Protein AF-A0A936EBN0-F1 (afdb_monomer_lite)

Radius of gyration: 25.32 Å; chains: 1; bounding box: 47×94×33 Å

Foldseek 3Di:
DDDDDDDDDDDDPPPPPPPPPPPPDPDQPPVRDDPPFVVQLVQFDDWDDPVRVVVVVVVVDQDDPPDPLVVVQVVQDDPPKIKTWGWDDPVCVVVQATWTWIFIADPNTTDDTDTRDGD

Structure (mmCIF, N/CA/C/O backbone):
data_AF-A0A936EBN0-F1
#
_entry.id   AF-A0A936EBN0-F1
#
loop_
_atom_site.group_PDB
_atom_site.id
_atom_site.type_symbol
_atom_site.label_atom_id
_atom_site.label_alt_id
_atom_site.label_comp_id
_atom_site.label_asym_id
_atom_site.label_entity_id
_atom_site.label_seq_id
_atom_site.pdbx_PDB_ins_code
_atom_site.Cartn_x
_atom_site.Cartn_y
_atom_site.Cartn_z
_atom_site.occupancy
_atom_site.B_iso_or_equiv
_atom_site.auth_seq_id
_atom_site.auth_comp_id
_atom_site.auth_asym_id
_atom_site.auth_atom_id
_atom_site.pdbx_PDB_model_num
ATOM 1 N N . MET A 1 1 ? 30.561 -78.369 3.655 1.00 36.91 1 MET A N 1
ATOM 2 C CA . MET A 1 1 ? 31.876 -78.104 3.027 1.00 36.91 1 MET A CA 1
ATOM 3 C C . MET A 1 1 ? 31.670 -76.988 2.008 1.00 36.91 1 MET A C 1
ATOM 5 O O . MET A 1 1 ? 30.814 -77.171 1.161 1.00 36.91 1 MET A O 1
ATOM 9 N N . LYS A 1 2 ? 32.122 -75.760 2.336 1.00 40.88 2 LYS A N 1
ATOM 10 C CA . LYS A 1 2 ? 33.080 -74.904 1.575 1.00 40.88 2 LYS A CA 1
ATOM 11 C C . LYS A 1 2 ? 32.606 -74.635 0.127 1.00 40.88 2 LYS A C 1
ATOM 13 O O . LYS A 1 2 ? 32.434 -75.592 -0.604 1.00 40.88 2 LYS A O 1
ATOM 18 N N . HIS A 1 3 ? 32.317 -73.422 -0.355 1.00 41.34 3 HIS A N 1
ATOM 19 C CA . HIS A 1 3 ? 33.053 -72.139 -0.394 1.00 41.34 3 HIS A CA 1
ATOM 20 C C . HIS A 1 3 ? 32.012 -71.011 -0.676 1.00 41.34 3 HIS A C 1
ATOM 22 O O . HIS A 1 3 ? 31.037 -71.288 -1.361 1.00 41.34 3 HIS A O 1
ATOM 28 N N . ALA A 1 4 ? 31.987 -69.795 -0.109 1.00 45.34 4 ALA A N 1
ATOM 29 C CA . ALA A 1 4 ? 32.961 -68.694 -0.030 1.00 45.34 4 ALA A CA 1
ATOM 30 C C . ALA A 1 4 ? 33.430 -68.136 -1.395 1.00 45.34 4 ALA A C 1
ATOM 32 O O . ALA A 1 4 ? 34.322 -68.727 -1.996 1.00 45.34 4 ALA A O 1
ATOM 33 N N . SER A 1 5 ? 32.879 -66.991 -1.840 1.00 44.19 5 SER A N 1
ATOM 34 C CA . SER A 1 5 ? 33.605 -65.793 -2.351 1.00 44.19 5 SER A CA 1
ATOM 35 C C . SER A 1 5 ? 32.622 -64.784 -2.996 1.00 44.19 5 SER A C 1
ATOM 37 O O . SER A 1 5 ? 31.893 -65.181 -3.893 1.00 44.19 5 SER A O 1
ATOM 39 N N . THR A 1 6 ? 32.345 -63.588 -2.455 1.00 44.34 6 THR A N 1
ATOM 40 C CA . THR A 1 6 ? 33.092 -62.296 -2.416 1.00 44.34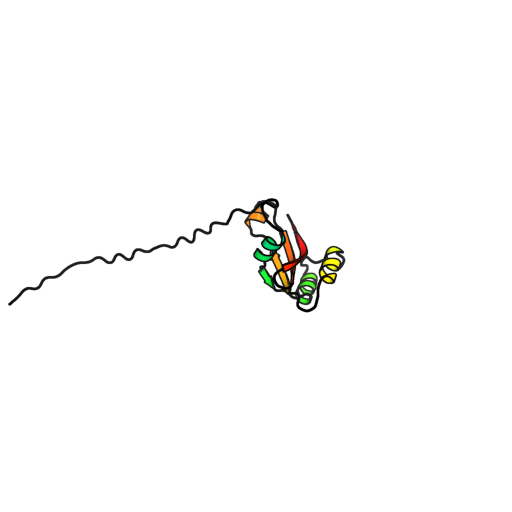 6 THR A CA 1
ATOM 41 C C . THR A 1 6 ? 32.954 -61.433 -3.693 1.00 44.34 6 THR A C 1
ATOM 43 O O . THR A 1 6 ? 33.241 -61.912 -4.783 1.00 44.34 6 THR A O 1
ATOM 46 N N . LEU A 1 7 ? 32.677 -60.127 -3.476 1.00 45.25 7 LEU A N 1
ATOM 47 C CA . LEU A 1 7 ? 32.849 -58.943 -4.362 1.00 45.25 7 LEU A CA 1
ATOM 48 C C . LEU A 1 7 ? 31.709 -58.718 -5.389 1.00 45.25 7 LEU A C 1
ATOM 50 O O . LEU A 1 7 ? 31.187 -59.670 -5.935 1.00 45.25 7 LEU A O 1
ATOM 54 N N . PHE A 1 8 ? 31.235 -57.515 -5.732 1.00 38.44 8 PHE A N 1
ATOM 55 C CA . PHE A 1 8 ? 31.732 -56.149 -5.563 1.00 38.44 8 PHE A CA 1
ATOM 56 C C . PHE A 1 8 ? 30.578 -55.161 -5.858 1.00 38.44 8 PHE A C 1
ATOM 58 O O . PHE A 1 8 ? 29.776 -55.411 -6.747 1.00 38.44 8 PHE A O 1
ATOM 65 N N . SER A 1 9 ? 30.548 -54.039 -5.135 1.00 41.44 9 SER A N 1
ATOM 66 C CA . SER A 1 9 ? 30.326 -52.673 -5.644 1.00 41.44 9 SER A CA 1
ATOM 67 C C . SER A 1 9 ? 29.261 -52.419 -6.733 1.00 41.44 9 SER A C 1
ATOM 69 O O . SER A 1 9 ? 29.458 -52.773 -7.888 1.00 41.44 9 SER A O 1
ATOM 71 N N . LEU A 1 10 ? 28.223 -51.635 -6.415 1.00 45.28 10 LEU A N 1
ATOM 72 C CA . LEU A 1 10 ? 28.119 -50.259 -6.931 1.00 45.28 10 LEU A CA 1
ATOM 73 C C . LEU A 1 10 ? 26.966 -49.505 -6.246 1.00 45.28 10 LEU A C 1
ATOM 75 O O . LEU A 1 10 ? 25.785 -49.768 -6.464 1.00 45.28 10 LEU A O 1
ATOM 79 N N . LEU A 1 11 ? 27.342 -48.519 -5.436 1.00 47.28 11 LEU A N 1
ATOM 80 C CA . LEU A 1 11 ? 26.502 -47.386 -5.070 1.00 47.28 11 LEU A CA 1
ATOM 81 C C . LEU A 1 11 ? 26.192 -46.578 -6.342 1.00 47.28 11 LEU A C 1
ATOM 83 O O . LEU A 1 11 ? 27.085 -45.930 -6.880 1.00 47.28 11 LEU A O 1
ATOM 87 N N . LEU A 1 12 ? 24.937 -46.564 -6.797 1.00 45.25 12 LEU A N 1
ATOM 88 C CA . LEU A 1 12 ? 24.422 -45.461 -7.613 1.00 45.25 12 LEU A CA 1
ATOM 89 C C . LEU A 1 12 ? 23.545 -44.569 -6.736 1.00 45.25 12 LEU A C 1
ATOM 91 O O . LEU A 1 12 ? 22.320 -44.649 -6.725 1.00 45.25 12 LEU A O 1
ATOM 95 N N . THR A 1 13 ? 24.202 -43.672 -6.008 1.00 48.56 13 THR A N 1
ATOM 96 C CA . THR A 1 13 ? 23.609 -42.393 -5.622 1.00 48.56 13 THR A CA 1
ATOM 97 C C . THR A 1 13 ? 23.408 -41.575 -6.893 1.00 48.56 13 THR A C 1
ATOM 99 O O . THR A 1 13 ? 24.304 -40.849 -7.328 1.00 48.56 13 THR A O 1
ATOM 102 N N . VAL A 1 14 ? 22.235 -41.698 -7.514 1.00 51.22 14 VAL A N 1
ATOM 103 C CA . VAL A 1 14 ? 21.795 -40.712 -8.502 1.00 51.22 14 VAL A CA 1
ATOM 104 C C . VAL A 1 14 ? 21.440 -39.453 -7.725 1.00 51.22 14 VAL A C 1
ATOM 106 O O . VAL A 1 14 ? 20.347 -39.300 -7.185 1.00 51.22 14 VAL A O 1
ATOM 109 N N . SER A 1 15 ? 22.437 -38.576 -7.636 1.00 46.31 15 SER A N 1
ATOM 110 C CA . SER A 1 15 ? 22.284 -37.163 -7.333 1.00 46.31 15 SER A CA 1
ATOM 111 C C . SER A 1 15 ? 21.301 -36.570 -8.339 1.00 46.31 15 SER A C 1
ATOM 113 O O . SER A 1 15 ? 21.664 -36.211 -9.460 1.00 46.31 15 SER A O 1
ATOM 115 N N . CYS A 1 16 ? 20.027 -36.512 -7.963 1.00 31.80 16 CYS A N 1
ATOM 116 C CA . CYS A 1 16 ? 19.073 -35.672 -8.657 1.00 31.80 16 CYS A CA 1
ATOM 117 C C . CYS A 1 16 ? 19.295 -34.257 -8.124 1.00 31.80 16 CYS A C 1
ATOM 119 O O . CYS A 1 16 ? 18.675 -33.829 -7.151 1.00 31.80 16 CYS A O 1
ATOM 121 N N . CYS A 1 17 ? 20.250 -33.552 -8.736 1.00 32.91 17 CYS A N 1
ATOM 122 C CA . CYS A 1 17 ? 20.295 -32.101 -8.696 1.00 32.91 17 CYS A CA 1
ATOM 123 C C . CYS A 1 17 ? 18.933 -31.602 -9.184 1.00 32.91 17 CYS A C 1
ATOM 125 O O . CYS A 1 17 ? 18.702 -31.483 -10.387 1.00 32.91 17 CYS A O 1
ATOM 127 N N . ALA A 1 18 ? 18.022 -31.323 -8.253 1.00 42.44 18 ALA A N 1
ATOM 128 C CA . ALA A 1 18 ? 16.884 -30.468 -8.513 1.00 42.44 18 ALA A CA 1
ATOM 129 C C . ALA A 1 18 ? 17.455 -29.079 -8.803 1.00 42.44 18 ALA A C 1
ATOM 131 O O . ALA A 1 18 ? 17.602 -28.234 -7.922 1.00 42.44 18 ALA A O 1
ATOM 132 N N . VAL A 1 19 ? 17.835 -28.867 -10.063 1.00 43.41 19 VAL A N 1
ATOM 133 C CA . VAL A 1 19 ? 17.939 -27.541 -10.647 1.00 43.41 19 VAL A CA 1
ATOM 134 C C . VAL A 1 19 ? 16.536 -26.975 -10.514 1.00 43.41 19 VAL A C 1
ATOM 136 O O . VAL A 1 19 ? 15.652 -27.252 -11.324 1.00 43.41 19 VAL A O 1
ATOM 139 N N . VAL A 1 20 ? 16.311 -26.228 -9.433 1.00 43.81 20 VAL A N 1
ATOM 140 C CA . VAL A 1 20 ? 15.206 -25.287 -9.328 1.00 43.81 20 VAL A CA 1
ATOM 141 C C . VAL A 1 20 ? 15.473 -24.282 -10.433 1.00 43.81 20 VAL A C 1
ATOM 143 O O . VAL A 1 20 ? 16.158 -23.278 -10.258 1.00 43.81 20 VAL A O 1
ATOM 146 N N . SER A 1 21 ? 15.011 -24.622 -11.631 1.00 37.09 21 SER A N 1
ATOM 147 C CA . SER A 1 21 ? 14.927 -23.684 -12.719 1.00 37.09 21 SER A CA 1
ATOM 148 C C . SER A 1 21 ? 13.898 -22.669 -12.256 1.00 37.09 21 SER A C 1
ATOM 150 O O . SER A 1 21 ? 12.692 -22.909 -12.313 1.00 37.09 21 SER A O 1
ATOM 152 N N . CYS A 1 22 ? 14.394 -21.566 -11.700 1.00 32.72 22 CYS A N 1
ATOM 153 C CA . CYS A 1 22 ? 13.645 -20.353 -11.439 1.00 32.72 22 CYS A CA 1
ATOM 154 C C . CYS A 1 22 ? 13.161 -19.822 -12.792 1.00 32.72 22 CYS A C 1
ATOM 156 O O . CYS A 1 22 ? 13.697 -18.851 -13.317 1.00 32.72 22 CYS A O 1
ATOM 158 N N . HIS A 1 23 ? 12.173 -20.487 -13.390 1.00 35.72 23 HIS A N 1
ATOM 159 C CA . HIS A 1 23 ? 11.410 -19.943 -14.493 1.00 35.72 23 HIS A CA 1
ATOM 160 C C . HIS A 1 23 ? 10.679 -18.738 -13.915 1.00 35.72 23 HIS A C 1
ATOM 162 O O . HIS A 1 23 ? 9.620 -18.853 -13.291 1.00 35.72 23 HIS A O 1
ATOM 168 N N . ALA A 1 24 ? 11.298 -17.569 -14.068 1.00 45.03 24 ALA A N 1
ATOM 169 C CA . ALA A 1 24 ? 10.598 -16.309 -13.991 1.00 45.03 24 ALA A CA 1
ATOM 170 C C . ALA A 1 24 ? 9.453 -16.424 -14.998 1.00 45.03 24 ALA A C 1
ATOM 172 O O . ALA A 1 24 ? 9.672 -16.381 -16.206 1.00 45.03 24 ALA A O 1
ATOM 173 N N . LYS A 1 25 ? 8.244 -16.696 -14.491 1.00 46.16 25 LYS A N 1
ATOM 174 C CA . LYS A 1 25 ? 7.042 -16.744 -15.321 1.00 46.16 25 LYS A CA 1
ATOM 175 C C . LYS A 1 25 ? 7.010 -15.449 -16.140 1.00 46.16 25 LYS A C 1
ATOM 177 O O . LYS A 1 25 ? 7.300 -14.399 -15.550 1.00 46.16 25 LYS A O 1
ATOM 182 N N . PRO A 1 26 ? 6.708 -15.521 -17.448 1.00 48.25 26 PRO A N 1
ATOM 183 C CA . PRO A 1 26 ? 6.668 -14.342 -18.298 1.00 48.25 26 PRO A CA 1
ATOM 184 C C . PRO A 1 26 ? 5.812 -13.273 -17.624 1.00 48.25 26 PRO A C 1
ATOM 186 O O . PRO A 1 26 ? 4.776 -13.580 -17.028 1.00 48.25 26 PRO A O 1
ATOM 189 N N . VAL A 1 27 ? 6.320 -12.041 -17.629 1.00 54.38 27 VAL A N 1
ATOM 190 C CA . VAL A 1 27 ? 5.610 -10.888 -17.083 1.00 54.38 27 VAL A CA 1
ATOM 191 C C . VAL A 1 27 ? 4.342 -10.726 -17.916 1.00 54.38 27 VAL A C 1
ATOM 193 O O . VAL A 1 27 ? 4.470 -10.450 -19.107 1.00 54.38 27 VAL A O 1
ATOM 196 N N . PRO A 1 28 ? 3.145 -10.935 -17.343 1.00 55.22 28 PRO A N 1
ATOM 197 C CA . PRO A 1 28 ? 1.923 -10.744 -18.103 1.00 55.22 28 PRO A CA 1
ATOM 198 C C . PRO A 1 28 ? 1.802 -9.257 -18.442 1.00 55.22 28 PRO A C 1
ATOM 200 O O . PRO A 1 28 ? 2.064 -8.397 -17.594 1.00 55.22 28 PRO A O 1
ATOM 203 N N . THR A 1 29 ? 1.461 -8.947 -19.689 1.00 51.25 29 THR A N 1
ATOM 204 C CA . THR A 1 29 ? 1.219 -7.561 -20.098 1.00 51.25 29 THR A CA 1
ATOM 205 C C . THR A 1 29 ? -0.066 -7.041 -19.449 1.00 51.25 29 THR A C 1
ATOM 207 O O . THR A 1 29 ? -0.934 -7.821 -19.057 1.00 51.25 29 THR A O 1
ATOM 210 N N . ARG A 1 30 ? -0.227 -5.712 -19.349 1.00 46.59 30 ARG A N 1
ATOM 211 C CA . ARG A 1 30 ? -1.421 -5.070 -18.754 1.00 46.59 30 ARG A CA 1
ATOM 212 C C . ARG A 1 30 ? -2.747 -5.549 -19.376 1.00 46.59 30 ARG A C 1
ATOM 214 O O . ARG A 1 30 ? -3.776 -5.475 -18.723 1.00 46.59 30 ARG A O 1
ATOM 221 N N . ALA A 1 31 ? -2.720 -6.049 -20.613 1.00 41.66 31 ALA A N 1
ATOM 222 C CA . ALA A 1 31 ? -3.890 -6.567 -21.322 1.00 41.66 31 ALA A CA 1
ATOM 223 C C . ALA A 1 31 ? -4.189 -8.059 -21.058 1.00 41.66 31 ALA A C 1
ATOM 225 O O . ALA A 1 31 ? -5.293 -8.514 -21.337 1.00 41.66 31 ALA A O 1
ATOM 226 N N . GLU A 1 32 ? -3.230 -8.830 -20.536 1.00 41.47 32 GLU A N 1
ATOM 227 C CA . GLU A 1 32 ? -3.328 -10.293 -20.363 1.00 41.47 32 GLU A CA 1
ATOM 228 C C . GLU A 1 32 ? -3.709 -10.712 -18.934 1.00 41.47 32 GLU A C 1
ATOM 230 O O . GLU A 1 32 ? -3.887 -11.895 -18.634 1.00 41.47 32 GLU A O 1
ATOM 235 N N . ILE A 1 33 ? -3.826 -9.742 -18.032 1.00 48.41 33 ILE A N 1
ATOM 236 C CA . ILE A 1 33 ? -4.156 -9.941 -16.628 1.00 48.41 33 ILE A CA 1
ATOM 237 C C . ILE A 1 33 ? -5.673 -9.791 -16.490 1.00 48.41 33 ILE A C 1
ATOM 239 O O . ILE A 1 33 ? -6.201 -8.686 -16.557 1.00 48.41 33 ILE A O 1
ATOM 243 N N . GLY A 1 34 ? -6.399 -10.897 -16.305 1.00 52.62 34 GLY A N 1
ATOM 244 C CA . GLY A 1 34 ? -7.775 -10.809 -15.800 1.00 52.62 34 GLY A CA 1
ATOM 245 C C . GLY A 1 34 ? -7.802 -10.009 -14.490 1.00 52.62 34 GLY A C 1
ATOM 246 O O . GLY A 1 34 ? -6.845 -10.135 -13.739 1.00 52.62 34 GLY A O 1
ATOM 247 N N . SER A 1 35 ? -8.855 -9.204 -14.263 1.00 55.50 35 SER A N 1
ATOM 248 C CA . SER A 1 35 ? -9.044 -8.202 -13.182 1.00 55.50 35 SER A CA 1
ATOM 249 C C . SER A 1 35 ? -7.768 -7.838 -12.411 1.00 55.50 35 SER A C 1
ATOM 251 O O . SER A 1 35 ? -7.315 -8.636 -11.587 1.00 55.50 35 SER A O 1
ATOM 253 N N . ASP A 1 36 ? -7.220 -6.637 -12.646 1.00 64.00 36 ASP A N 1
ATOM 254 C CA . ASP A 1 36 ? -5.992 -6.081 -12.034 1.00 64.00 36 ASP A CA 1
ATOM 255 C C . ASP A 1 36 ? -5.800 -6.454 -10.539 1.00 64.00 36 ASP A C 1
ATOM 257 O O . ASP A 1 36 ? -4.678 -6.695 -10.075 1.00 64.00 36 ASP A O 1
ATOM 261 N N . ASP A 1 37 ? -6.905 -6.613 -9.810 1.00 74.50 37 ASP A N 1
ATOM 262 C CA . ASP A 1 37 ? -7.036 -7.197 -8.474 1.00 74.50 37 ASP A CA 1
ATOM 263 C C . ASP A 1 37 ? -6.160 -8.433 -8.205 1.00 74.50 37 ASP A C 1
ATOM 265 O O . ASP A 1 37 ? -5.408 -8.469 -7.226 1.00 74.50 37 ASP A O 1
ATOM 269 N N . ALA A 1 38 ? -6.229 -9.464 -9.053 1.00 77.38 38 ALA A N 1
ATOM 270 C CA . ALA A 1 38 ? -5.578 -10.751 -8.793 1.00 77.38 38 ALA A CA 1
ATOM 271 C C . ALA A 1 38 ? -4.045 -10.641 -8.829 1.00 77.38 38 ALA A C 1
ATOM 273 O O . ALA A 1 38 ? -3.334 -11.315 -8.074 1.00 77.38 38 ALA A O 1
ATOM 274 N N . VAL A 1 39 ? -3.519 -9.766 -9.686 1.00 79.38 39 VAL A N 1
ATOM 275 C CA . VAL A 1 39 ? -2.075 -9.551 -9.809 1.00 79.38 39 VAL A CA 1
ATOM 276 C C . VAL A 1 39 ? -1.525 -8.756 -8.640 1.00 79.38 39 VAL A C 1
ATOM 278 O O . VAL A 1 39 ? -0.480 -9.124 -8.097 1.00 79.38 39 VAL A O 1
ATOM 281 N N . ILE A 1 40 ? -2.242 -7.730 -8.190 1.00 81.56 40 ILE A N 1
ATOM 282 C CA . ILE A 1 40 ? -1.832 -6.955 -7.018 1.00 81.56 40 ILE A CA 1
ATOM 283 C C . ILE A 1 40 ? -1.835 -7.841 -5.770 1.00 81.56 40 ILE A C 1
ATOM 285 O O . ILE A 1 40 ? -0.857 -7.851 -5.016 1.00 81.56 40 ILE A O 1
ATOM 289 N N . LEU A 1 41 ? -2.867 -8.672 -5.598 1.00 86.12 41 LEU A N 1
ATOM 290 C CA . LEU A 1 41 ? -2.939 -9.620 -4.486 1.00 86.12 41 LEU A CA 1
ATOM 291 C C . LEU A 1 41 ? -1.814 -10.670 -4.522 1.00 86.12 41 LEU A C 1
ATOM 293 O O . LEU A 1 41 ? -1.321 -11.076 -3.467 1.00 86.12 41 LEU A O 1
ATOM 297 N N . ARG A 1 42 ? -1.342 -11.067 -5.710 1.00 89.25 42 ARG A N 1
ATOM 298 C CA . ARG A 1 42 ? -0.180 -11.958 -5.873 1.00 89.25 42 ARG A CA 1
ATOM 299 C C . ARG A 1 42 ? 1.146 -11.292 -5.490 1.00 89.25 42 ARG A C 1
ATOM 301 O O . ARG A 1 42 ? 2.102 -11.984 -5.140 1.00 89.25 42 ARG A O 1
ATOM 308 N N . TRP A 1 43 ? 1.233 -9.967 -5.573 1.00 89.50 43 TRP A N 1
ATOM 309 C CA . TRP A 1 43 ? 2.447 -9.196 -5.285 1.00 89.50 43 TRP A CA 1
ATOM 310 C C . TRP A 1 43 ? 2.456 -8.553 -3.897 1.00 89.50 43 TRP A C 1
ATOM 312 O O . TRP A 1 43 ? 3.333 -7.733 -3.606 1.00 89.50 43 TRP A O 1
ATOM 322 N N . LYS A 1 44 ? 1.532 -8.964 -3.019 1.00 91.25 44 LYS A N 1
ATOM 323 C CA . LYS A 1 44 ? 1.562 -8.643 -1.589 1.00 91.25 44 LYS A CA 1
ATOM 324 C C . LYS A 1 44 ? 2.900 -9.070 -0.986 1.00 91.25 44 LYS A C 1
ATOM 326 O O . LYS A 1 44 ? 3.339 -10.208 -1.144 1.00 91.25 44 LYS A O 1
ATOM 331 N N . ARG A 1 45 ? 3.558 -8.141 -0.297 1.00 88.44 45 ARG A N 1
ATOM 332 C CA . ARG A 1 45 ? 4.846 -8.367 0.371 1.00 88.44 45 ARG A CA 1
ATOM 333 C C . ARG A 1 45 ? 4.681 -8.419 1.875 1.00 88.44 45 ARG A C 1
ATOM 335 O O . ARG A 1 45 ? 5.076 -9.392 2.507 1.00 88.44 45 ARG A O 1
ATOM 342 N N . LYS A 1 46 ? 4.118 -7.351 2.433 1.00 91.88 46 LYS A N 1
ATOM 343 C CA . LYS A 1 46 ? 4.044 -7.129 3.874 1.00 91.88 46 LYS A CA 1
ATOM 344 C C . LYS A 1 46 ? 2.672 -6.568 4.229 1.00 91.88 46 LYS A C 1
ATOM 346 O O . LYS A 1 46 ? 2.242 -5.592 3.615 1.00 91.88 46 LYS A O 1
ATOM 351 N N . LYS A 1 47 ? 2.017 -7.172 5.220 1.00 94.19 47 LYS A N 1
ATOM 352 C CA . LYS A 1 47 ? 0.841 -6.588 5.868 1.00 94.19 47 LYS A CA 1
ATOM 353 C C . LYS A 1 47 ? 1.305 -5.426 6.738 1.00 94.19 47 LYS A C 1
ATOM 355 O O . LYS A 1 47 ? 2.274 -5.575 7.482 1.00 94.19 47 LYS A O 1
ATOM 360 N N . VAL A 1 48 ? 0.656 -4.283 6.595 1.00 92.44 48 VAL A N 1
ATOM 361 C CA . VAL A 1 48 ? 1.015 -3.036 7.271 1.00 92.44 48 VAL A CA 1
ATOM 362 C C . VAL A 1 48 ? -0.211 -2.419 7.927 1.00 92.44 48 VAL A C 1
ATOM 364 O O . VAL A 1 48 ? -1.342 -2.716 7.539 1.00 92.44 48 VAL A O 1
ATOM 367 N N . THR A 1 49 ? 0.000 -1.566 8.922 1.00 92.56 49 THR A N 1
ATOM 368 C CA . THR A 1 49 ? -1.068 -0.745 9.510 1.00 92.56 49 THR A CA 1
ATOM 369 C C . THR A 1 49 ? -1.038 0.674 8.953 1.00 92.56 49 THR A C 1
ATOM 371 O O . THR A 1 49 ? -0.041 1.113 8.377 1.00 92.56 49 THR A O 1
ATOM 374 N N . LEU A 1 50 ? -2.135 1.414 9.128 1.00 89.31 50 LEU A N 1
ATOM 375 C CA . LEU A 1 50 ? -2.194 2.812 8.705 1.00 89.31 50 LEU A CA 1
ATOM 376 C C . LEU A 1 50 ? -1.133 3.660 9.426 1.00 89.31 50 LEU A C 1
ATOM 378 O O . LEU A 1 50 ? -0.430 4.438 8.784 1.00 89.31 50 LEU A O 1
ATOM 382 N N . ASP A 1 51 ? -0.956 3.429 10.727 1.00 87.94 51 ASP A N 1
ATOM 383 C CA . ASP A 1 51 ? 0.029 4.135 11.550 1.00 87.94 51 ASP A CA 1
ATOM 384 C C . ASP A 1 51 ? 1.469 3.852 11.103 1.00 87.94 51 ASP A C 1
ATOM 386 O O . ASP A 1 51 ? 2.306 4.756 11.088 1.00 87.94 51 ASP A O 1
ATOM 390 N N . GLU A 1 52 ? 1.777 2.613 10.697 1.00 86.31 52 GLU A N 1
ATOM 391 C CA . GLU A 1 52 ? 3.089 2.265 10.140 1.00 86.31 52 GLU A CA 1
ATOM 392 C C . GLU A 1 52 ? 3.362 3.019 8.833 1.00 86.31 52 GLU A C 1
ATOM 394 O O . GLU A 1 52 ? 4.477 3.503 8.624 1.00 86.31 52 GLU A O 1
ATOM 399 N N . ILE A 1 53 ? 2.352 3.146 7.965 1.00 86.00 53 ILE A N 1
ATOM 400 C CA . ILE A 1 53 ? 2.475 3.880 6.700 1.00 86.00 53 ILE A CA 1
ATOM 401 C C . ILE A 1 53 ? 2.715 5.363 6.982 1.00 86.00 53 ILE A C 1
ATOM 403 O O . ILE A 1 53 ? 3.677 5.932 6.474 1.00 86.00 53 ILE A O 1
ATOM 407 N N . GLU A 1 54 ? 1.898 5.981 7.835 1.00 81.44 54 GLU A N 1
ATOM 408 C CA . GLU A 1 54 ? 2.030 7.400 8.183 1.00 81.44 54 GLU A CA 1
ATOM 409 C C . GLU A 1 54 ? 3.310 7.701 8.979 1.00 81.44 54 GLU A C 1
ATOM 411 O O . GLU A 1 54 ? 3.859 8.802 8.897 1.00 81.44 54 GLU A O 1
ATOM 416 N N . THR A 1 55 ? 3.851 6.724 9.707 1.00 78.44 55 THR A N 1
ATOM 417 C CA . THR A 1 55 ? 5.166 6.851 10.348 1.00 78.44 55 THR A CA 1
ATOM 418 C C . THR A 1 55 ? 6.295 6.780 9.321 1.00 78.44 55 THR A C 1
ATOM 420 O O . THR A 1 55 ? 7.235 7.571 9.402 1.00 78.44 55 THR A O 1
ATOM 423 N N . ALA A 1 56 ? 6.195 5.907 8.313 1.00 69.38 56 ALA A N 1
ATOM 424 C CA . ALA A 1 56 ? 7.176 5.822 7.229 1.00 69.38 56 ALA A CA 1
ATOM 425 C C . ALA A 1 56 ? 7.264 7.125 6.406 1.00 69.38 56 ALA A C 1
ATOM 427 O O . ALA A 1 56 ? 8.350 7.497 5.956 1.00 69.38 56 ALA A O 1
ATOM 428 N N . VAL A 1 57 ? 6.162 7.878 6.301 1.00 61.84 57 VAL A N 1
ATOM 429 C CA . VAL A 1 57 ? 6.137 9.228 5.703 1.00 61.84 57 VAL A CA 1
ATOM 430 C C . VAL A 1 57 ? 7.095 10.186 6.391 1.00 61.84 57 VAL A C 1
ATOM 432 O O . VAL A 1 57 ? 7.803 10.939 5.725 1.00 61.84 57 VAL A O 1
ATOM 435 N N . LYS A 1 58 ? 7.164 10.142 7.726 1.00 55.75 58 LYS A N 1
ATOM 436 C CA . LYS A 1 58 ? 8.036 11.028 8.512 1.00 55.75 58 LYS A CA 1
ATOM 437 C C . LYS A 1 58 ? 9.523 10.745 8.281 1.00 55.75 58 LYS A C 1
ATOM 439 O O . LYS A 1 58 ? 10.347 11.616 8.531 1.00 55.75 58 LYS A O 1
ATOM 444 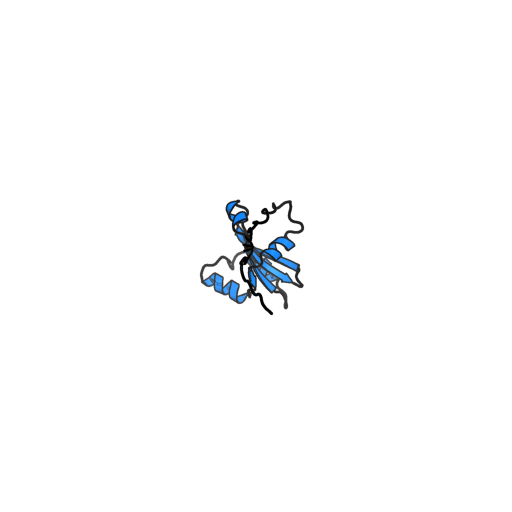N N . VAL A 1 59 ? 9.856 9.557 7.769 1.00 54.12 59 VAL A N 1
ATOM 445 C CA . VAL A 1 59 ? 11.224 9.125 7.428 1.00 54.12 59 VAL A CA 1
ATOM 446 C C . VAL A 1 59 ? 11.536 9.363 5.937 1.00 54.12 59 VAL A C 1
ATOM 448 O O . VAL A 1 59 ? 12.567 8.933 5.431 1.00 54.12 59 VAL A O 1
ATOM 451 N N . GLY A 1 60 ? 10.667 10.079 5.212 1.00 47.47 60 GLY A N 1
ATOM 452 C CA . GLY A 1 60 ? 10.883 10.440 3.808 1.00 47.47 60 GLY A CA 1
ATOM 453 C C . GLY A 1 60 ? 10.404 9.392 2.802 1.00 47.47 60 GLY A C 1
ATOM 454 O O . GLY A 1 60 ? 10.780 9.457 1.632 1.00 47.47 60 GLY A O 1
ATOM 455 N N . VAL A 1 61 ? 9.568 8.432 3.217 1.00 55.59 61 VAL A N 1
ATOM 456 C CA . VAL A 1 61 ? 9.019 7.409 2.316 1.00 55.59 61 VAL A CA 1
ATOM 457 C C . VAL A 1 61 ? 7.598 7.769 1.857 1.00 55.59 61 VAL A C 1
ATOM 459 O O . VAL A 1 61 ? 6.626 7.636 2.591 1.00 55.59 61 VAL A O 1
ATOM 462 N N . ALA A 1 62 ? 7.522 8.181 0.590 1.00 62.69 62 ALA A N 1
ATOM 463 C CA . ALA A 1 62 ? 6.535 7.840 -0.448 1.00 62.69 62 ALA A CA 1
ATOM 464 C C . ALA A 1 62 ? 5.020 8.092 -0.265 1.00 62.69 62 ALA A C 1
ATOM 466 O O . ALA A 1 62 ? 4.279 7.895 -1.227 1.00 62.69 62 ALA A O 1
ATOM 467 N N . VAL A 1 63 ? 4.520 8.552 0.883 1.00 71.00 63 VAL A N 1
ATOM 468 C CA . VAL A 1 63 ? 3.109 8.973 1.001 1.00 71.00 63 VAL A CA 1
ATOM 469 C C . VAL A 1 63 ? 3.043 10.446 1.368 1.00 71.00 63 VAL A C 1
ATOM 471 O O . VAL A 1 63 ? 3.527 10.857 2.414 1.00 71.00 63 VAL A O 1
ATOM 474 N N . ASN A 1 64 ? 2.461 11.265 0.495 1.00 73.19 64 ASN A N 1
ATOM 475 C CA . ASN A 1 64 ? 2.245 12.679 0.771 1.00 73.19 64 ASN A CA 1
ATOM 476 C C . ASN A 1 64 ? 0.873 12.841 1.453 1.00 73.19 64 ASN A C 1
ATOM 478 O O . ASN A 1 64 ? -0.143 12.551 0.823 1.00 73.19 64 ASN A O 1
ATOM 482 N N . PRO A 1 65 ? 0.787 13.335 2.705 1.00 74.44 65 PRO A N 1
ATOM 483 C CA . PRO A 1 65 ? -0.497 13.544 3.382 1.00 74.44 65 PRO A CA 1
ATOM 484 C C . PRO A 1 65 ? -1.443 14.501 2.636 1.00 74.44 65 PRO A C 1
ATOM 486 O O . PRO A 1 65 ? -2.662 14.448 2.816 1.00 74.44 65 PRO A O 1
ATOM 489 N N . GLY A 1 66 ? -0.884 15.385 1.805 1.00 79.19 66 GLY A N 1
ATOM 490 C CA . GLY A 1 66 ? -1.625 16.295 0.942 1.00 79.19 66 GLY A CA 1
ATOM 491 C C . GLY A 1 66 ? -2.185 15.650 -0.326 1.00 79.19 66 GLY A C 1
ATOM 492 O O . GLY A 1 66 ? -3.067 16.253 -0.934 1.00 79.19 66 GLY A O 1
ATOM 493 N N . ASP A 1 67 ? -1.729 14.451 -0.704 1.00 85.88 67 ASP A N 1
ATOM 494 C CA . ASP A 1 67 ? -2.158 13.770 -1.926 1.00 85.88 67 ASP A CA 1
ATOM 495 C C . ASP A 1 67 ? -3.658 13.411 -1.852 1.00 85.88 67 ASP A C 1
ATOM 497 O O . ASP A 1 67 ? -4.082 12.669 -0.954 1.00 85.88 67 ASP A O 1
ATOM 501 N N . PRO A 1 68 ? -4.495 13.918 -2.777 1.00 87.62 68 PRO A N 1
ATOM 502 C CA . PRO A 1 68 ? -5.901 13.538 -2.872 1.00 87.62 68 PRO A CA 1
ATOM 503 C C . PRO A 1 68 ? -6.119 12.025 -3.003 1.00 87.62 68 PRO A C 1
ATOM 505 O O . PRO A 1 68 ? -7.089 11.506 -2.448 1.00 87.62 68 PRO A O 1
ATOM 508 N N . ASN A 1 69 ? -5.215 11.306 -3.673 1.00 87.62 69 ASN A N 1
ATOM 509 C CA . ASN A 1 69 ? -5.292 9.854 -3.826 1.00 87.62 69 ASN A CA 1
ATOM 510 C C . ASN A 1 69 ? -5.060 9.143 -2.493 1.00 87.62 69 ASN A C 1
ATOM 512 O O . ASN A 1 69 ? -5.775 8.194 -2.176 1.00 87.62 69 ASN A O 1
ATOM 516 N N . TRP A 1 70 ? -4.140 9.644 -1.664 1.00 90.12 70 TRP A N 1
ATOM 517 C CA . TRP A 1 70 ? -3.951 9.123 -0.311 1.00 90.12 70 TRP A CA 1
ATOM 518 C C . TRP A 1 70 ? -5.189 9.355 0.558 1.00 90.12 70 TRP A C 1
ATOM 520 O O . TRP A 1 70 ? -5.646 8.456 1.263 1.00 90.12 70 TRP A O 1
ATOM 530 N N . LYS A 1 71 ? -5.789 10.549 0.478 1.00 90.69 71 LYS A N 1
ATOM 531 C CA . LYS A 1 71 ? -7.035 10.854 1.200 1.00 90.69 71 LYS A CA 1
ATOM 532 C C . LYS A 1 71 ? -8.176 9.935 0.768 1.00 90.69 71 LYS A C 1
ATOM 534 O O . LYS A 1 71 ? -8.880 9.408 1.627 1.00 90.69 71 LYS A O 1
ATOM 539 N N . ARG A 1 72 ? -8.331 9.707 -0.541 1.00 91.00 72 ARG A N 1
ATOM 540 C CA . ARG A 1 72 ? -9.323 8.776 -1.092 1.00 91.00 72 ARG A CA 1
ATOM 541 C C . ARG A 1 72 ? -9.071 7.348 -0.616 1.00 91.00 72 ARG A C 1
ATOM 543 O O . ARG A 1 72 ? -10.015 6.708 -0.169 1.00 91.00 72 ARG A O 1
ATOM 550 N N . PHE A 1 73 ? -7.824 6.882 -0.658 1.00 92.06 73 PHE A N 1
ATOM 551 C CA . PHE A 1 73 ? -7.438 5.561 -0.164 1.00 92.06 73 PHE A CA 1
ATOM 552 C C . PHE A 1 73 ? -7.848 5.380 1.299 1.00 92.06 73 PHE A C 1
ATOM 554 O O . PHE A 1 73 ? -8.575 4.446 1.628 1.00 92.06 73 PHE A O 1
ATOM 561 N N . LYS A 1 74 ? -7.485 6.327 2.174 1.00 93.38 74 LYS A N 1
ATOM 562 C CA . LYS A 1 74 ? -7.872 6.276 3.592 1.00 93.38 74 LYS A CA 1
ATOM 563 C C . LYS A 1 74 ? -9.383 6.286 3.801 1.00 93.38 74 LYS A C 1
ATOM 565 O O . LYS A 1 74 ? -9.870 5.596 4.689 1.00 93.38 74 LYS A O 1
ATOM 570 N N . ALA A 1 75 ? -10.124 7.034 2.986 1.00 94.19 75 ALA A N 1
ATOM 571 C CA . ALA A 1 75 ? -11.579 7.104 3.083 1.00 94.19 75 ALA A CA 1
ATOM 572 C C . ALA A 1 75 ? -12.287 5.774 2.752 1.00 94.19 75 ALA A C 1
ATOM 574 O O . ALA A 1 75 ? -13.456 5.624 3.093 1.00 94.19 75 ALA A O 1
ATOM 575 N N . GLN A 1 76 ? -11.607 4.817 2.106 1.00 94.12 76 GLN A N 1
ATOM 576 C CA . GLN A 1 76 ? -12.158 3.487 1.810 1.00 94.12 76 GLN A CA 1
ATOM 577 C C . GLN A 1 76 ? -11.945 2.460 2.938 1.00 94.12 76 GLN A C 1
ATOM 579 O O . GLN A 1 76 ? -12.527 1.374 2.875 1.00 94.12 76 GLN A O 1
ATOM 584 N N . LEU A 1 77 ? -11.127 2.778 3.952 1.00 94.50 77 LEU A N 1
ATOM 585 C CA . LEU A 1 77 ? -10.831 1.869 5.061 1.00 94.50 77 LEU A CA 1
ATOM 586 C C . LEU A 1 77 ? -12.040 1.690 5.978 1.00 94.50 77 LEU A C 1
ATOM 588 O O . LEU A 1 77 ? -12.592 2.656 6.504 1.00 94.50 77 LEU A O 1
ATOM 592 N N . LEU A 1 78 ? -12.388 0.433 6.230 1.00 95.25 78 LEU A N 1
ATOM 593 C CA . LEU A 1 78 ? -13.385 0.016 7.207 1.00 95.25 78 LEU A CA 1
ATOM 594 C C . LEU A 1 78 ? -12.750 -0.872 8.290 1.00 95.25 78 LEU A C 1
ATOM 596 O O . LEU A 1 78 ? -11.711 -1.499 8.057 1.00 95.25 78 LEU A O 1
ATOM 600 N N . PRO A 1 79 ? -13.368 -0.972 9.482 1.00 94.81 79 PRO A N 1
ATOM 601 C CA . PRO A 1 79 ? -12.940 -1.932 10.492 1.00 94.81 79 PRO A CA 1
ATOM 602 C C . PRO A 1 79 ? -12.897 -3.360 9.928 1.00 94.81 79 PRO A C 1
ATOM 604 O O . PRO A 1 79 ? -13.862 -3.822 9.323 1.00 94.81 79 PRO A O 1
ATOM 607 N N . GLY A 1 80 ? -11.779 -4.055 10.145 1.00 93.56 80 GLY A N 1
ATOM 608 C CA . GLY A 1 80 ? -11.545 -5.409 9.628 1.00 93.56 80 GLY A CA 1
ATOM 609 C C . GLY A 1 80 ? -10.805 -5.467 8.288 1.00 93.56 80 GLY A C 1
ATOM 610 O O . GLY A 1 80 ? -10.411 -6.557 7.875 1.00 93.56 80 GLY A O 1
ATOM 611 N N . ASP A 1 81 ? -10.560 -4.327 7.640 1.00 96.38 81 ASP A N 1
ATOM 612 C CA . ASP A 1 81 ? -9.727 -4.281 6.441 1.00 96.38 81 ASP A CA 1
ATOM 613 C C . ASP A 1 81 ? -8.258 -4.571 6.745 1.00 96.38 81 ASP A C 1
ATOM 615 O O . ASP A 1 81 ? -7.705 -4.187 7.779 1.00 96.38 81 ASP A O 1
ATOM 619 N N . GLU A 1 82 ? -7.596 -5.211 5.788 1.00 95.94 82 GLU A N 1
ATOM 620 C CA . GLU A 1 82 ? -6.156 -5.400 5.807 1.00 95.94 82 GLU A CA 1
ATOM 621 C C . GLU A 1 82 ? -5.486 -4.444 4.832 1.00 95.94 82 GLU A C 1
ATOM 623 O O . GLU A 1 82 ? -5.913 -4.320 3.686 1.00 95.94 82 GLU A O 1
ATOM 628 N N . ILE A 1 83 ? -4.378 -3.831 5.246 1.00 95.25 83 ILE A N 1
ATOM 629 C CA . ILE A 1 83 ? -3.548 -3.043 4.339 1.00 95.25 83 ILE A CA 1
ATOM 630 C C . ILE A 1 83 ? -2.298 -3.844 3.999 1.00 95.25 83 ILE A C 1
ATOM 632 O O . ILE A 1 83 ? -1.614 -4.376 4.875 1.00 95.25 83 ILE A O 1
ATOM 636 N N . TRP A 1 84 ? -1.989 -3.936 2.713 1.00 95.12 84 TRP A N 1
ATOM 637 C CA . TRP A 1 84 ? -0.833 -4.664 2.213 1.00 95.12 84 TRP A CA 1
ATOM 638 C C . TRP A 1 84 ? 0.041 -3.769 1.353 1.00 95.12 84 TRP A C 1
ATOM 640 O O . TRP A 1 84 ? -0.430 -3.149 0.407 1.00 95.12 84 TRP A O 1
ATOM 650 N N . MET A 1 85 ? 1.339 -3.757 1.639 1.00 92.56 85 MET A N 1
ATOM 65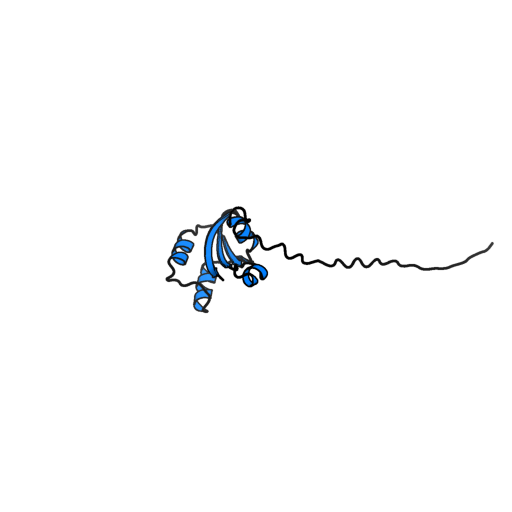1 C CA . MET A 1 85 ? 2.331 -3.227 0.713 1.00 92.56 85 MET A CA 1
ATOM 652 C C . MET A 1 85 ? 2.514 -4.229 -0.427 1.00 92.56 85 MET A C 1
ATOM 654 O O . MET A 1 85 ? 2.790 -5.412 -0.184 1.00 92.56 85 MET A O 1
ATOM 658 N N . PHE A 1 86 ? 2.364 -3.759 -1.661 1.00 92.56 86 PHE A N 1
ATOM 659 C CA . PHE A 1 86 ? 2.616 -4.541 -2.863 1.00 92.56 86 PHE A CA 1
ATOM 660 C C . PHE A 1 86 ? 3.763 -3.937 -3.661 1.00 92.56 86 PHE A C 1
ATOM 662 O O . PHE A 1 86 ? 3.972 -2.723 -3.687 1.00 92.56 86 PHE A O 1
ATOM 669 N N . ARG A 1 87 ? 4.500 -4.799 -4.358 1.00 90.50 87 ARG A N 1
ATOM 670 C CA . ARG A 1 87 ? 5.543 -4.371 -5.286 1.00 90.50 87 ARG A CA 1
ATOM 671 C C . ARG A 1 87 ? 5.659 -5.364 -6.422 1.00 90.50 87 ARG A C 1
ATOM 673 O O . ARG A 1 87 ? 5.867 -6.554 -6.191 1.00 90.50 87 ARG A O 1
ATOM 680 N N . SER A 1 88 ? 5.587 -4.850 -7.640 1.00 89.06 88 SER A N 1
ATOM 681 C CA . SER A 1 88 ? 5.805 -5.649 -8.837 1.00 89.06 88 SER A CA 1
ATOM 682 C C . SER A 1 88 ? 7.232 -6.245 -8.876 1.00 89.06 88 SER A C 1
ATOM 684 O O . SER A 1 88 ? 8.170 -5.681 -8.294 1.00 89.06 88 SER A O 1
ATOM 686 N N . PRO A 1 89 ? 7.411 -7.439 -9.465 1.00 88.31 89 PRO A N 1
ATOM 687 C CA . PRO A 1 89 ? 8.672 -8.178 -9.444 1.00 88.31 89 PRO A CA 1
ATOM 688 C C . PRO A 1 89 ? 9.766 -7.485 -10.272 1.00 88.31 89 PRO A C 1
ATOM 690 O O . PRO A 1 89 ? 9.483 -6.708 -11.165 1.00 88.31 89 PRO A O 1
ATOM 693 N N . GLY A 1 90 ? 11.044 -7.786 -10.026 1.00 86.81 90 GLY A N 1
ATOM 694 C CA 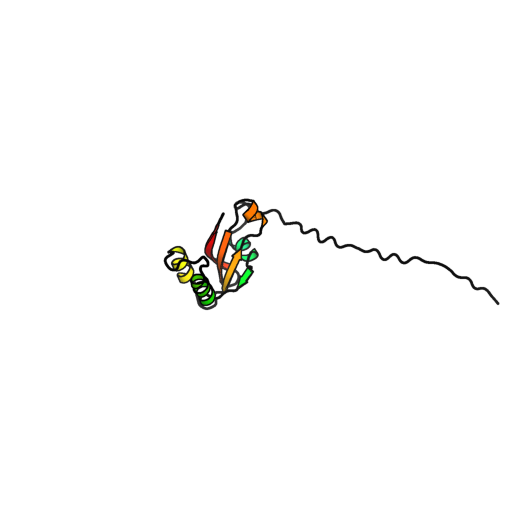. GLY A 1 90 ? 12.168 -7.123 -10.719 1.00 86.81 90 GLY A CA 1
ATOM 695 C C . GLY A 1 90 ? 12.045 -7.016 -12.255 1.00 86.81 90 GLY A C 1
ATOM 696 O O . GLY A 1 90 ? 12.291 -5.935 -12.788 1.00 86.81 90 GLY A O 1
ATOM 697 N N . PRO A 1 91 ? 11.604 -8.070 -12.969 1.00 87.94 91 PRO A N 1
ATOM 698 C CA . PRO A 1 91 ? 11.422 -8.010 -14.418 1.00 87.94 91 PRO A CA 1
ATOM 699 C C . PRO A 1 91 ? 10.415 -6.957 -14.915 1.00 87.94 91 PRO A C 1
ATOM 701 O O . PRO A 1 91 ? 10.649 -6.381 -15.972 1.00 87.94 91 PRO A O 1
ATOM 704 N N . THR A 1 92 ? 9.337 -6.650 -14.176 1.00 85.12 92 THR A N 1
ATOM 705 C CA . THR A 1 92 ? 8.385 -5.592 -14.589 1.00 85.12 92 THR A CA 1
ATOM 706 C C . THR A 1 92 ? 9.040 -4.216 -14.534 1.00 85.12 92 THR A C 1
ATOM 708 O O . THR A 1 92 ? 8.852 -3.403 -15.432 1.00 85.12 92 THR A O 1
ATOM 711 N N . TRP A 1 93 ? 9.870 -3.964 -13.519 1.00 85.81 93 TRP A N 1
ATOM 712 C CA . TRP A 1 93 ? 10.635 -2.722 -13.403 1.00 85.81 93 TRP A CA 1
ATOM 713 C C . TRP A 1 93 ? 11.664 -2.570 -14.522 1.00 85.81 93 TRP A C 1
ATOM 715 O O . TRP A 1 93 ? 11.771 -1.488 -15.096 1.00 85.81 93 TRP A O 1
ATOM 725 N N . ALA A 1 94 ? 12.381 -3.648 -14.861 1.00 86.31 94 ALA A N 1
ATOM 726 C CA . ALA A 1 94 ? 13.341 -3.656 -15.968 1.00 86.31 94 ALA A CA 1
ATOM 727 C C . ALA A 1 94 ? 12.670 -3.349 -17.319 1.00 86.31 94 ALA A C 1
ATOM 729 O O . ALA A 1 94 ? 13.261 -2.687 -18.168 1.00 86.31 94 ALA A O 1
ATOM 730 N N . ALA A 1 95 ? 11.415 -3.774 -17.483 1.00 88.06 95 ALA A N 1
ATOM 731 C CA . ALA A 1 95 ? 10.587 -3.480 -18.647 1.00 88.06 95 ALA A CA 1
ATOM 732 C C . ALA A 1 95 ? 9.889 -2.104 -18.600 1.00 88.06 95 ALA A C 1
ATOM 734 O O . ALA A 1 95 ? 9.093 -1.821 -19.490 1.00 88.06 95 ALA A O 1
ATOM 735 N N . LYS A 1 96 ? 10.162 -1.256 -17.592 1.00 88.31 96 LYS A N 1
ATOM 736 C CA . LYS A 1 96 ? 9.475 0.036 -17.373 1.00 88.31 96 LYS A CA 1
ATOM 737 C C . LYS A 1 96 ? 7.947 -0.095 -17.282 1.00 88.31 96 LYS A C 1
ATOM 739 O O . LYS A 1 96 ? 7.198 0.668 -17.870 1.00 88.31 96 LYS A O 1
ATOM 744 N N . ALA A 1 97 ? 7.499 -1.134 -16.588 1.00 85.56 97 ALA A N 1
ATOM 745 C CA . ALA A 1 97 ? 6.094 -1.390 -16.278 1.00 85.56 97 ALA A CA 1
ATOM 746 C C . ALA A 1 97 ? 5.939 -1.757 -14.792 1.00 85.56 97 ALA A C 1
ATOM 748 O O . ALA A 1 97 ? 5.116 -2.589 -14.406 1.00 85.56 97 ALA A O 1
ATOM 749 N N . GLY A 1 98 ? 6.834 -1.230 -13.955 1.00 86.50 98 GLY A N 1
ATOM 750 C CA . GLY A 1 98 ? 6.910 -1.563 -12.544 1.00 86.50 98 GLY A CA 1
ATOM 751 C C . GLY A 1 98 ? 6.090 -0.595 -11.708 1.00 86.50 98 GLY A C 1
ATOM 752 O O . GLY A 1 98 ? 6.267 0.608 -11.821 1.00 86.50 98 GLY A O 1
ATOM 753 N N . TRP A 1 99 ? 5.246 -1.122 -10.825 1.00 89.50 99 TRP A N 1
ATOM 754 C CA . TRP A 1 99 ? 4.559 -0.338 -9.802 1.00 89.50 99 TRP A CA 1
ATOM 755 C C . TRP A 1 99 ? 4.796 -0.869 -8.387 1.00 89.50 99 TRP A C 1
ATOM 757 O O . TRP A 1 99 ? 5.128 -2.047 -8.175 1.00 89.50 99 TRP A O 1
ATOM 767 N N . GLN A 1 100 ? 4.602 0.010 -7.411 1.00 91.00 100 GLN A N 1
ATOM 768 C CA . GLN A 1 100 ? 4.626 -0.256 -5.979 1.00 91.00 100 GLN A CA 1
ATOM 769 C C . GLN A 1 100 ? 3.594 0.626 -5.280 1.00 91.00 100 GLN A C 1
ATOM 771 O O . GLN A 1 100 ? 3.389 1.775 -5.664 1.00 91.00 100 GLN A O 1
ATOM 776 N N . GLY A 1 101 ? 2.991 0.108 -4.216 1.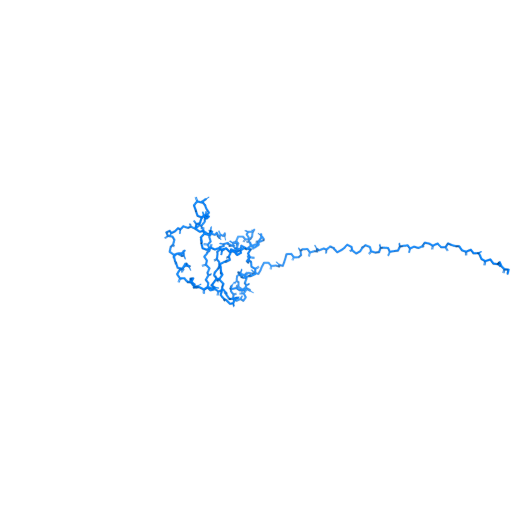00 91.62 101 GLY A N 1
ATOM 777 C CA . GLY A 1 101 ? 2.024 0.870 -3.447 1.00 91.62 101 GLY A CA 1
ATOM 778 C C . GLY A 1 101 ? 1.446 0.103 -2.272 1.00 91.62 101 GLY A C 1
ATOM 779 O O . GLY A 1 101 ? 2.017 -0.884 -1.797 1.00 91.62 101 GLY A O 1
ATOM 780 N N . TYR A 1 102 ? 0.289 0.574 -1.826 1.00 92.94 102 TYR A N 1
ATOM 781 C CA . TYR A 1 102 ? -0.508 -0.031 -0.769 1.00 92.94 102 TYR A CA 1
ATOM 782 C C . TYR A 1 102 ? -1.875 -0.440 -1.304 1.00 92.94 102 TYR A C 1
ATOM 784 O O . TYR A 1 102 ? -2.451 0.245 -2.142 1.00 92.94 102 TYR A O 1
ATOM 792 N N . ALA A 1 103 ? -2.389 -1.560 -0.819 1.00 94.25 103 ALA A N 1
ATOM 793 C CA . ALA A 1 103 ? -3.669 -2.129 -1.205 1.00 94.25 103 ALA A CA 1
ATOM 794 C C . ALA A 1 103 ? -4.535 -2.342 0.034 1.00 94.25 103 ALA A C 1
ATOM 796 O O . ALA A 1 103 ? -4.043 -2.870 1.032 1.00 94.25 103 ALA A O 1
ATOM 797 N N . ILE A 1 104 ? -5.814 -1.979 -0.049 1.00 94.81 104 ILE A N 1
ATOM 798 C CA . ILE A 1 104 ? -6.832 -2.388 0.922 1.00 94.81 104 ILE A CA 1
ATOM 799 C C . ILE A 1 104 ? -7.389 -3.728 0.465 1.00 94.81 104 ILE A C 1
ATOM 801 O O . ILE A 1 104 ? -7.828 -3.868 -0.678 1.00 94.81 104 ILE A O 1
ATOM 805 N N . VAL A 1 105 ? -7.372 -4.711 1.356 1.00 95.12 105 VAL A N 1
ATOM 806 C CA . VAL A 1 105 ? -7.882 -6.055 1.112 1.00 95.12 105 VAL A CA 1
ATOM 807 C C . VAL A 1 105 ? -8.965 -6.361 2.134 1.00 95.12 105 VAL A C 1
ATOM 809 O O . VAL A 1 105 ? -8.729 -6.298 3.339 1.00 95.12 105 VAL A O 1
ATOM 812 N N . ARG A 1 106 ? -10.148 -6.728 1.641 1.00 94.88 106 ARG A N 1
ATOM 813 C CA . ARG A 1 106 ? -11.321 -7.064 2.454 1.00 94.88 106 ARG A CA 1
ATOM 814 C C . ARG A 1 106 ? -11.883 -8.390 1.978 1.00 94.88 106 ARG A C 1
ATOM 816 O O . ARG A 1 106 ? -12.211 -8.525 0.802 1.00 94.88 106 ARG A O 1
ATOM 823 N N . HIS A 1 107 ? -11.988 -9.368 2.876 1.00 92.88 107 HIS A N 1
ATOM 824 C CA . HIS A 1 107 ? -12.443 -10.724 2.534 1.00 92.88 107 HIS A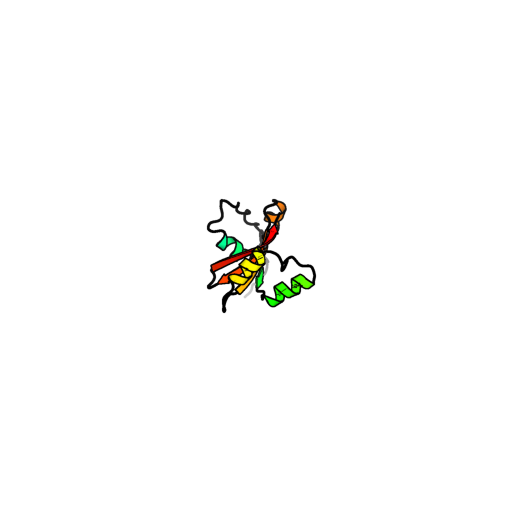 CA 1
ATOM 825 C C . HIS A 1 107 ? -11.715 -11.290 1.298 1.00 92.88 107 HIS A C 1
ATOM 827 O O . HIS A 1 107 ? -12.347 -11.744 0.348 1.00 92.88 107 HIS A O 1
ATOM 833 N N . GLU A 1 108 ? -10.382 -11.172 1.288 1.00 89.56 108 GLU A N 1
ATOM 834 C CA . GLU A 1 108 ? -9.491 -11.627 0.204 1.00 89.56 108 GLU A CA 1
ATOM 835 C C . GLU A 1 108 ? -9.659 -10.921 -1.152 1.00 89.56 108 GLU A C 1
ATOM 837 O O . GLU A 1 108 ? -8.987 -11.280 -2.117 1.00 89.56 108 GLU A O 1
ATOM 842 N N . LYS A 1 109 ? -10.492 -9.881 -1.231 1.00 91.00 109 LYS A N 1
ATOM 843 C CA . LYS A 1 109 ? -10.688 -9.076 -2.439 1.00 91.00 109 LYS A CA 1
ATOM 844 C C . LYS A 1 109 ? -9.961 -7.747 -2.328 1.00 91.00 109 LYS A C 1
ATOM 846 O O . LYS A 1 109 ? -9.916 -7.150 -1.251 1.00 91.00 109 LYS A O 1
ATOM 851 N N . LEU A 1 110 ? -9.406 -7.287 -3.446 1.00 91.75 110 LEU A N 1
ATOM 852 C CA . LEU A 1 110 ? -8.864 -5.938 -3.543 1.00 91.75 110 LEU A CA 1
ATOM 853 C C . LEU A 1 110 ? -10.023 -4.934 -3.487 1.00 91.75 110 LEU A C 1
ATOM 855 O O . LEU A 1 110 ? -11.017 -5.102 -4.188 1.00 91.75 110 LEU A O 1
ATOM 859 N N . VAL A 1 111 ? -9.904 -3.926 -2.627 1.00 93.31 111 VAL A N 1
ATOM 860 C CA . VAL A 1 111 ? -10.891 -2.843 -2.492 1.00 93.31 111 VAL A CA 1
ATOM 861 C C . VAL A 1 111 ? -10.400 -1.579 -3.185 1.00 93.31 111 VAL A C 1
ATOM 863 O O . VAL A 1 111 ? -11.142 -0.967 -3.942 1.00 93.31 111 VAL A O 1
ATOM 866 N N . GLU A 1 112 ? -9.160 -1.176 -2.910 1.00 93.50 112 GLU A N 1
ATOM 867 C CA . GLU A 1 112 ? -8.563 0.046 -3.451 1.00 93.50 112 GLU A CA 1
ATOM 868 C C . GLU A 1 112 ? -7.036 -0.049 -3.400 1.00 93.50 112 GLU A C 1
ATOM 870 O O . GLU A 1 112 ? -6.471 -0.793 -2.588 1.00 93.50 112 GLU A O 1
ATOM 875 N N . THR A 1 113 ? -6.365 0.726 -4.249 1.00 91.75 113 THR A N 1
ATOM 876 C CA . THR A 1 113 ? -4.904 0.830 -4.275 1.00 91.75 113 THR A CA 1
ATOM 877 C C . THR A 1 113 ? -4.441 2.273 -4.206 1.00 91.75 113 THR A C 1
ATOM 879 O O . THR A 1 113 ? -5.121 3.200 -4.634 1.00 91.75 113 THR A O 1
ATOM 882 N N . TYR A 1 114 ? -3.249 2.462 -3.659 1.00 91.31 114 TYR A N 1
ATOM 883 C CA . TYR A 1 114 ? -2.547 3.730 -3.665 1.00 91.31 114 TYR A CA 1
ATOM 884 C C . TYR A 1 114 ? -1.108 3.490 -4.112 1.00 91.31 114 TYR A C 1
ATOM 886 O O . TYR A 1 114 ? -0.294 2.930 -3.371 1.00 91.31 114 TYR A O 1
ATOM 894 N N . THR A 1 115 ? -0.823 3.866 -5.356 1.00 89.81 115 THR A N 1
ATOM 895 C CA . THR A 1 115 ? 0.490 3.720 -5.988 1.00 89.81 115 THR A CA 1
ATOM 896 C C . THR A 1 115 ? 1.416 4.830 -5.514 1.00 89.81 115 THR A C 1
ATOM 898 O O . THR A 1 115 ? 1.063 6.003 -5.550 1.00 89.81 115 THR A O 1
ATOM 901 N N . THR A 1 116 ? 2.610 4.452 -5.067 1.00 87.25 116 THR A N 1
ATOM 902 C CA . THR A 1 116 ? 3.622 5.385 -4.554 1.00 87.25 116 THR A CA 1
ATOM 903 C C . THR A 1 116 ? 4.847 5.485 -5.441 1.00 87.25 116 THR A C 1
ATOM 905 O O . THR A 1 116 ? 5.537 6.501 -5.422 1.00 87.25 116 THR A O 1
ATOM 908 N N . LEU A 1 117 ? 5.126 4.439 -6.217 1.00 87.56 117 LEU A N 1
ATOM 909 C CA . LEU A 1 117 ? 6.097 4.483 -7.296 1.00 87.56 117 LEU A CA 1
ATOM 910 C C . LEU A 1 117 ? 5.548 3.746 -8.509 1.00 87.56 117 LEU A C 1
ATOM 912 O O . LEU A 1 117 ? 5.007 2.644 -8.391 1.00 87.56 117 LEU A O 1
ATOM 916 N N . GLU A 1 118 ? 5.787 4.336 -9.667 1.00 87.31 118 GLU A N 1
ATOM 917 C CA . GLU A 1 118 ? 5.575 3.762 -10.988 1.00 87.31 118 GLU A CA 1
ATOM 918 C C . GLU A 1 118 ? 6.766 4.117 -11.887 1.00 87.31 118 GLU A C 1
ATOM 920 O O . GLU A 1 118 ? 7.529 5.034 -11.568 1.00 87.31 118 GLU A O 1
ATOM 925 N N . ASN A 1 119 ? 6.964 3.351 -12.957 1.00 79.19 119 ASN A N 1
ATOM 926 C CA . ASN A 1 119 ? 8.055 3.508 -13.919 1.00 79.19 119 ASN A CA 1
ATOM 927 C C . ASN A 1 119 ? 7.518 3.464 -15.344 1.00 79.19 119 ASN A C 1
ATOM 929 O O . ASN A 1 119 ? 6.552 2.691 -15.541 1.00 79.19 119 ASN A O 1
#

Sequence (119 aa):
MKHASTLFSLLLTVSCCAVVSCHAKPVPTRAEIGSDDAVILRWKRKKVTLDEIETAVKVGVAVNPGDPNWKRFKAQLLPGDEIWMFRSPGPTWAAKAGWQGYAIVRHEKLVETYTTLEN

Secondary structure (DSSP, 8-state):
-----------------------------TTTSSSTHHHHHHTEEEEE-HHHHHHHHHTT-S--TT-HHHHHHHHT--TT-EEEEEE--HHHHHTT--EEEEEEEETTEEEEEEEEEE-

pLDDT: mean 73.67, std 21.2, range [31.8, 96.38]